Protein AF-A0A8J7F740-F1 (afdb_monomer_lite)

InterPro domains:
  IPR046738 Domain of unknown function DUF6788 [PF20586] (41-79)

pLDDT: mean 79.24, std 17.18, range [35.66, 96.75]

Foldseek 3Di:
DDPPDAWEQEPQATPVRHGWLDPVQLVVVVVDQKHWYDAPDPFDIWIKGWDDDPPDAIFIKIWDDDPNDIDIDGQGHSNSRGNVSVNVVSVVRVDPDDDPPPDPPDDPPVQDPVNVVVVVVVVVVVVVVVVVVVVVPPD

Secondary structure (DSSP, 8-state):
----PPPEEETTEETTSPBTTSHHHHHHHHH-SEEEEE-SSSSPPEEEEEEEETTTEEEEEEEEEETTEEEEEEEESGGG--HHHHHHHHHHTTSPPPP-------------HHHHHHHHHHHHHHHHHHHHHHHHT--

Sequence (139 aa):
MTKKQVPVVESGKLESGIRVGSKNWYKELENLDSFRYVPSSDNAPFTVRREKGGGQADYWYAYRKVSGKLHKKYIGKASSLKTERLEEIAVQLNVPPEPRKEKQVTYTNSVTSDELERLQHRVKELEVQLLEASKKQNP

Structure (mmCIF, N/CA/C/O backbone):
data_AF-A0A8J7F740-F1
#
_entry.id   AF-A0A8J7F740-F1
#
loop_
_atom_site.group_PDB
_atom_site.id
_atom_site.type_symbol
_atom_site.label_atom_id
_atom_site.label_alt_id
_atom_site.label_comp_id
_atom_site.label_asym_id
_atom_site.label_entity_id
_atom_site.label_seq_id
_atom_site.pdbx_PDB_ins_code
_atom_site.Cartn_x
_atom_site.Cartn_y
_atom_site.Cartn_z
_atom_site.occupancy
_atom_site.B_iso_or_equiv
_atom_site.auth_seq_id
_atom_site.auth_comp_id
_atom_site.auth_asym_id
_atom_site.auth_atom_id
_atom_site.pdbx_PDB_model_num
ATOM 1 N N . MET A 1 1 ? -16.743 6.158 -21.956 1.00 38.62 1 MET A N 1
ATOM 2 C CA . MET A 1 1 ? -15.955 6.101 -20.704 1.00 38.62 1 MET A CA 1
ATOM 3 C C . MET A 1 1 ? -15.067 4.868 -20.749 1.00 38.62 1 MET A C 1
ATOM 5 O O . MET A 1 1 ? -15.545 3.765 -20.516 1.00 38.62 1 MET A O 1
ATOM 9 N N . THR A 1 2 ? -13.805 5.017 -21.139 1.00 42.53 2 THR A N 1
ATOM 10 C CA . THR A 1 2 ? -12.853 3.901 -21.216 1.00 42.53 2 THR A CA 1
ATOM 11 C C . THR A 1 2 ? -12.570 3.416 -19.796 1.00 42.53 2 THR A C 1
ATOM 13 O O . THR A 1 2 ? -12.094 4.192 -18.967 1.00 42.53 2 THR A O 1
ATOM 16 N N . LYS A 1 3 ? -12.903 2.160 -19.473 1.00 49.66 3 LYS A N 1
ATOM 17 C CA . LYS A 1 3 ? -12.475 1.546 -18.209 1.00 49.66 3 LYS A CA 1
ATOM 18 C C . LYS A 1 3 ? -10.945 1.562 -18.215 1.00 49.66 3 LYS A C 1
ATOM 20 O O . LYS A 1 3 ? -10.345 0.842 -19.003 1.00 49.66 3 LYS A O 1
ATOM 25 N N . LYS A 1 4 ? -10.314 2.415 -17.401 1.00 59.34 4 LYS A N 1
ATOM 26 C CA . LYS A 1 4 ? -8.858 2.388 -17.212 1.00 59.34 4 LYS A CA 1
ATOM 27 C C . LYS A 1 4 ? -8.529 1.010 -16.634 1.00 59.34 4 LYS A C 1
ATOM 29 O O . LYS A 1 4 ? -8.942 0.703 -15.516 1.00 59.34 4 LYS A O 1
ATOM 34 N N . GLN A 1 5 ? -7.893 0.156 -17.430 1.00 75.56 5 GLN A N 1
ATOM 35 C CA . GLN A 1 5 ? -7.432 -1.148 -16.972 1.00 75.56 5 GLN A CA 1
ATOM 36 C C . GLN A 1 5 ? -6.426 -0.923 -15.841 1.00 75.56 5 GLN A C 1
ATOM 38 O O . GLN A 1 5 ? -5.557 -0.060 -15.944 1.00 75.56 5 GLN A O 1
ATOM 43 N N . VAL A 1 6 ? -6.602 -1.637 -14.729 1.00 83.88 6 VAL A N 1
ATOM 44 C CA . VAL A 1 6 ? -5.670 -1.575 -13.600 1.00 83.88 6 VAL A CA 1
ATOM 45 C C . VAL A 1 6 ? -4.491 -2.484 -13.948 1.00 83.88 6 VAL A C 1
ATOM 47 O O . VAL A 1 6 ? -4.735 -3.679 -14.124 1.00 83.88 6 VAL A O 1
ATOM 50 N N . PRO A 1 7 ? -3.252 -1.966 -14.039 1.00 92.81 7 PRO A N 1
ATOM 51 C CA . PRO A 1 7 ? -2.094 -2.781 -14.390 1.00 92.81 7 PRO A CA 1
ATOM 52 C C . PRO A 1 7 ? -1.887 -3.910 -13.389 1.00 92.81 7 PRO A C 1
ATOM 54 O O . PRO A 1 7 ? -2.126 -3.729 -12.187 1.00 92.81 7 PRO A O 1
ATOM 57 N N . VAL A 1 8 ? -1.423 -5.059 -13.871 1.00 95.31 8 VAL A N 1
ATOM 58 C CA . VAL A 1 8 ? -1.119 -6.217 -13.027 1.00 95.31 8 VAL A CA 1
ATOM 59 C C . VAL A 1 8 ? 0.387 -6.314 -12.793 1.00 95.31 8 VAL A C 1
ATOM 61 O O . VAL A 1 8 ? 1.194 -6.150 -13.707 1.00 95.31 8 VAL A O 1
ATOM 64 N N . VAL A 1 9 ? 0.750 -6.561 -11.538 1.00 95.06 9 VAL A N 1
ATOM 65 C CA . VAL A 1 9 ? 2.093 -6.901 -11.085 1.00 95.06 9 VAL A CA 1
ATOM 66 C C . VAL A 1 9 ? 2.064 -8.339 -10.593 1.00 95.06 9 VAL A C 1
ATOM 68 O O . VAL A 1 9 ? 1.375 -8.642 -9.621 1.00 95.06 9 VAL A O 1
ATOM 71 N N . GLU A 1 10 ? 2.823 -9.205 -11.243 1.00 93.38 10 GLU A N 1
ATOM 72 C CA . GLU A 1 10 ? 2.912 -10.635 -10.951 1.00 93.38 10 GLU A CA 1
ATOM 73 C C . GLU A 1 10 ? 4.372 -11.078 -11.084 1.00 93.38 10 GLU A C 1
ATOM 75 O O . GLU A 1 10 ? 5.149 -10.487 -11.840 1.00 93.38 10 GLU A O 1
ATOM 80 N N . SER A 1 11 ? 4.789 -12.061 -10.281 1.00 90.62 11 SER A N 1
ATOM 81 C CA . SER A 1 11 ? 6.172 -12.573 -10.282 1.00 90.62 11 SER A CA 1
ATOM 82 C C . SER A 1 11 ? 7.241 -11.464 -10.169 1.00 90.62 11 SER A C 1
ATOM 84 O O . SER A 1 11 ? 8.315 -11.529 -10.772 1.00 90.62 11 SER A O 1
ATOM 86 N N . GLY A 1 12 ? 6.934 -10.397 -9.418 1.00 90.50 12 GLY A N 1
ATOM 87 C CA . GLY A 1 12 ? 7.830 -9.255 -9.200 1.00 90.50 12 GLY A CA 1
ATOM 88 C C . GLY A 1 12 ? 8.005 -8.314 -10.400 1.00 90.50 12 GLY A C 1
ATOM 89 O O . GLY A 1 12 ? 8.978 -7.550 -10.433 1.00 90.50 12 GLY A O 1
ATOM 90 N N . LYS A 1 13 ? 7.105 -8.346 -11.390 1.00 94.69 13 LYS A N 1
ATOM 91 C CA . LYS A 1 13 ? 7.150 -7.484 -12.581 1.00 94.69 13 LYS A CA 1
ATOM 92 C C . LYS A 1 13 ? 5.763 -6.957 -12.942 1.00 94.69 13 LYS A C 1
ATOM 94 O O . LYS A 1 13 ? 4.768 -7.634 -12.723 1.00 94.69 13 LYS A O 1
ATOM 99 N N . LEU A 1 14 ? 5.708 -5.757 -13.512 1.00 92.50 14 LEU A N 1
ATOM 100 C CA . LEU A 1 14 ? 4.532 -5.280 -14.243 1.00 92.50 14 LEU A CA 1
ATOM 101 C C . LEU A 1 14 ? 4.316 -6.112 -15.513 1.00 92.50 14 LEU A C 1
ATOM 103 O O . LEU A 1 14 ? 5.276 -6.636 -16.079 1.00 92.50 14 LEU A O 1
ATOM 107 N N . GLU A 1 15 ? 3.083 -6.125 -16.017 1.00 89.88 15 GLU A N 1
ATOM 108 C CA . GLU A 1 15 ? 2.719 -6.698 -17.325 1.00 89.88 15 GLU A CA 1
ATOM 109 C C . GLU A 1 15 ? 3.565 -6.153 -18.495 1.00 89.88 15 GLU A C 1
ATOM 111 O O . GLU A 1 15 ? 3.829 -6.863 -19.460 1.00 89.88 15 GLU A O 1
ATOM 116 N N . SER A 1 16 ? 4.083 -4.926 -18.377 1.00 88.25 16 SER A N 1
ATOM 117 C CA . SER A 1 16 ? 5.019 -4.309 -19.329 1.00 88.25 16 SER A CA 1
ATOM 118 C C . SER A 1 16 ? 6.473 -4.803 -19.207 1.00 88.25 16 SER A C 1
ATOM 120 O O . SER A 1 16 ? 7.362 -4.293 -19.886 1.00 88.25 16 SER A O 1
ATOM 122 N N . GLY A 1 17 ? 6.753 -5.766 -18.323 1.00 92.94 17 GLY A N 1
ATOM 123 C CA . GLY A 1 17 ? 8.084 -6.338 -18.083 1.00 92.94 17 GLY A CA 1
ATOM 124 C C . GLY A 1 17 ? 8.957 -5.551 -17.099 1.00 92.94 17 GLY A C 1
ATOM 125 O O . GLY A 1 17 ? 10.087 -5.953 -16.807 1.00 92.94 17 GLY A O 1
ATOM 126 N N . ILE A 1 18 ? 8.454 -4.446 -16.547 1.00 95.00 18 ILE A N 1
ATOM 127 C CA . ILE A 1 18 ? 9.205 -3.591 -15.622 1.00 95.00 18 ILE A CA 1
ATOM 128 C C . ILE A 1 18 ? 9.326 -4.277 -14.257 1.00 95.00 18 ILE A C 1
ATOM 130 O O . ILE A 1 18 ? 8.329 -4.582 -13.605 1.00 95.00 18 ILE A O 1
ATOM 134 N N . ARG A 1 19 ? 10.562 -4.498 -13.798 1.00 96.00 19 ARG A N 1
ATOM 135 C CA . ARG A 1 19 ? 10.849 -5.149 -12.510 1.00 96.00 19 ARG A CA 1
ATOM 136 C C . ARG A 1 19 ? 10.516 -4.238 -11.329 1.00 96.00 19 ARG A C 1
ATOM 138 O O . ARG A 1 19 ? 11.004 -3.105 -11.276 1.00 96.00 19 ARG A O 1
ATOM 145 N N . VAL A 1 20 ? 9.772 -4.760 -10.355 1.00 93.38 20 VAL A N 1
ATOM 146 C CA . VAL A 1 20 ? 9.467 -4.076 -9.089 1.00 93.38 20 VAL A CA 1
ATOM 147 C C . VAL A 1 20 ? 10.765 -3.697 -8.370 1.00 93.38 20 VAL A C 1
ATOM 149 O O . VAL A 1 20 ? 11.729 -4.460 -8.341 1.00 93.38 20 VAL A O 1
ATOM 152 N N . GLY A 1 21 ? 10.808 -2.481 -7.827 1.00 90.81 21 GLY A N 1
ATOM 153 C CA . GLY A 1 21 ? 11.977 -1.926 -7.138 1.00 90.81 21 GLY A CA 1
ATOM 154 C C . GLY A 1 21 ? 13.071 -1.354 -8.051 1.00 90.81 21 GLY A C 1
ATOM 155 O O . GLY A 1 21 ? 14.032 -0.772 -7.546 1.00 90.81 21 GLY A O 1
ATOM 156 N N . SER A 1 22 ? 12.942 -1.474 -9.378 1.00 94.12 22 SER A N 1
ATOM 157 C CA . SER A 1 22 ? 13.859 -0.840 -10.338 1.00 94.12 22 SER A CA 1
ATOM 158 C C . SER A 1 22 ? 13.621 0.672 -10.473 1.00 94.12 22 SER A C 1
ATOM 160 O O . SER A 1 22 ? 12.582 1.196 -10.079 1.00 94.12 22 SER A O 1
ATOM 162 N N . LYS A 1 23 ? 14.557 1.401 -11.098 1.00 93.69 23 LYS A N 1
ATOM 163 C CA . LYS A 1 23 ? 14.365 2.835 -11.393 1.00 93.69 23 LYS A CA 1
ATOM 164 C C . LYS A 1 23 ? 13.144 3.088 -12.285 1.00 93.69 23 LYS A C 1
ATOM 166 O O . LYS A 1 23 ? 12.403 4.032 -12.039 1.00 93.69 23 LYS A O 1
ATOM 171 N N . ASN A 1 24 ? 12.925 2.238 -13.291 1.00 94.31 24 ASN A N 1
ATOM 172 C CA . ASN A 1 24 ? 11.779 2.363 -14.196 1.00 94.31 24 ASN A CA 1
ATOM 173 C C . ASN A 1 24 ? 10.460 2.096 -13.467 1.00 94.31 24 ASN A C 1
ATOM 175 O O . ASN A 1 24 ? 9.485 2.785 -13.721 1.00 94.31 24 ASN A O 1
ATOM 179 N N . TRP A 1 25 ? 10.450 1.177 -12.499 1.00 94.69 25 TRP A N 1
ATOM 180 C CA . TRP A 1 25 ? 9.284 0.948 -11.649 1.00 94.69 25 TRP A CA 1
ATOM 181 C C . TRP A 1 25 ? 8.839 2.211 -10.908 1.00 94.69 25 TRP A C 1
ATOM 183 O O . TRP A 1 25 ? 7.664 2.557 -10.949 1.00 94.69 25 TRP A O 1
ATOM 193 N N . TYR A 1 26 ? 9.763 2.943 -10.282 1.00 92.38 26 TYR A N 1
ATOM 194 C CA . TYR A 1 26 ? 9.391 4.170 -9.574 1.00 92.38 26 TYR A CA 1
ATOM 195 C C . TYR A 1 26 ? 8.904 5.278 -10.517 1.00 92.38 26 TYR A C 1
ATOM 197 O O . TYR A 1 26 ? 7.992 6.005 -10.143 1.00 92.38 26 TYR A O 1
ATOM 205 N N . LYS A 1 27 ? 9.438 5.357 -11.746 1.00 93.31 27 LYS A N 1
ATOM 206 C CA . LYS A 1 27 ? 8.923 6.269 -12.784 1.00 93.31 27 LYS A CA 1
ATOM 207 C C . LYS A 1 27 ? 7.492 5.921 -13.200 1.00 93.31 27 LYS A C 1
ATOM 209 O O . LYS A 1 27 ? 6.664 6.811 -13.347 1.00 93.31 27 LYS A O 1
ATOM 214 N N . GLU A 1 28 ? 7.174 4.635 -13.343 1.00 92.62 28 GLU A N 1
ATOM 215 C CA . GLU A 1 28 ? 5.796 4.209 -13.618 1.00 92.62 28 GLU A CA 1
ATOM 216 C C . GLU A 1 28 ? 4.851 4.581 -12.470 1.00 92.62 28 GLU A C 1
ATOM 218 O O . GLU A 1 28 ? 3.751 5.079 -12.702 1.00 92.62 28 GLU A O 1
ATOM 223 N N . LEU A 1 29 ? 5.288 4.417 -11.217 1.00 91.81 29 LEU A N 1
ATOM 224 C CA . LEU A 1 29 ? 4.481 4.759 -10.041 1.00 91.81 29 LEU A CA 1
ATOM 225 C C . LEU A 1 29 ? 4.106 6.245 -9.942 1.00 91.81 29 LEU A C 1
ATOM 227 O O . LEU A 1 29 ? 3.136 6.572 -9.260 1.00 91.81 29 LEU A O 1
ATOM 231 N N . GLU A 1 30 ? 4.825 7.148 -10.608 1.00 90.44 30 GLU A N 1
ATOM 232 C CA . GLU A 1 30 ? 4.438 8.562 -10.690 1.00 90.44 30 GLU A CA 1
ATOM 233 C C . GLU A 1 30 ? 3.142 8.741 -11.500 1.00 90.44 30 GLU A C 1
ATOM 235 O O . GLU A 1 30 ? 2.288 9.557 -11.139 1.00 90.44 30 GLU A O 1
ATOM 240 N N . ASN A 1 31 ? 2.941 7.910 -12.525 1.00 89.62 31 ASN A N 1
ATOM 241 C CA . ASN A 1 31 ? 1.789 7.960 -13.428 1.00 89.62 31 ASN A CA 1
ATOM 242 C C . ASN A 1 31 ? 0.635 7.039 -13.001 1.00 89.62 31 ASN A C 1
ATOM 244 O O . ASN A 1 31 ? -0.499 7.199 -13.463 1.00 89.62 31 ASN A O 1
ATOM 248 N N . LEU A 1 32 ? 0.906 6.074 -12.120 1.00 90.56 32 LEU A N 1
ATOM 249 C CA . LEU A 1 32 ? -0.083 5.120 -11.635 1.00 90.56 32 LEU A CA 1
ATOM 250 C C . LEU A 1 32 ? -0.769 5.604 -10.356 1.00 90.56 32 LEU A C 1
ATOM 252 O O . LEU A 1 32 ? -0.130 5.941 -9.364 1.00 90.56 32 LEU A O 1
ATOM 256 N N . ASP A 1 33 ? -2.099 5.531 -10.345 1.00 90.19 33 ASP A N 1
ATOM 257 C CA . ASP A 1 33 ? -2.895 5.724 -9.127 1.00 90.19 33 ASP A CA 1
ATOM 258 C C . ASP A 1 33 ? -3.196 4.403 -8.412 1.00 90.19 33 ASP A C 1
ATOM 260 O O . ASP A 1 33 ? -3.514 4.390 -7.223 1.00 90.19 33 ASP A O 1
ATOM 264 N N . SER A 1 34 ? -3.122 3.277 -9.124 1.00 92.94 34 SER A N 1
ATOM 265 C CA . SER A 1 34 ? -3.326 1.945 -8.559 1.00 92.94 34 SER A CA 1
ATOM 266 C C . SER A 1 34 ? -2.812 0.844 -9.478 1.00 92.94 34 SER A C 1
ATOM 268 O O . SER A 1 34 ? -2.839 1.011 -10.695 1.00 92.94 34 SER A O 1
ATOM 270 N N . PHE A 1 35 ? -2.454 -0.301 -8.905 1.00 94.88 35 PHE A N 1
ATOM 271 C CA . PHE A 1 35 ? -2.150 -1.541 -9.623 1.00 94.88 35 PHE A CA 1
ATOM 272 C C . PHE A 1 35 ? -2.634 -2.757 -8.816 1.00 94.88 35 PHE A C 1
ATOM 274 O O . PHE A 1 35 ? -2.864 -2.674 -7.605 1.00 94.88 35 PHE A O 1
ATOM 281 N N . ARG A 1 36 ? -2.824 -3.897 -9.476 1.00 95.94 36 ARG A N 1
ATOM 282 C CA . ARG A 1 36 ? -3.143 -5.178 -8.837 1.00 95.94 36 ARG A CA 1
ATOM 283 C C . ARG A 1 36 ? -1.849 -5.943 -8.609 1.00 95.94 36 ARG A C 1
ATOM 285 O O . ARG A 1 36 ? -1.098 -6.133 -9.552 1.00 95.94 36 ARG A O 1
ATOM 292 N N . TYR A 1 37 ? -1.608 -6.398 -7.387 1.00 96.75 37 TYR A N 1
ATOM 293 C CA . TYR A 1 37 ? -0.479 -7.263 -7.068 1.00 96.75 37 TYR A CA 1
ATOM 294 C C . TYR A 1 37 ? -0.955 -8.704 -6.888 1.00 96.75 37 TYR A C 1
ATOM 296 O O . TYR A 1 37 ? -1.910 -8.956 -6.142 1.00 96.75 37 TYR A O 1
ATOM 304 N N . VAL A 1 38 ? -0.291 -9.623 -7.581 1.00 96.56 38 VAL A N 1
ATOM 305 C CA . VAL A 1 38 ? -0.447 -11.072 -7.465 1.00 96.56 38 VAL A CA 1
ATOM 306 C C . VAL A 1 38 ? 0.780 -11.599 -6.710 1.00 96.56 38 VAL A C 1
ATOM 308 O O . VAL A 1 38 ? 1.880 -11.585 -7.271 1.00 96.56 38 VAL A O 1
ATOM 311 N N . PRO A 1 39 ? 0.620 -11.981 -5.427 1.00 94.12 39 PRO A N 1
ATOM 312 C CA . PRO A 1 39 ? 1.685 -12.595 -4.642 1.00 94.12 39 PRO A CA 1
ATOM 313 C C . PRO A 1 39 ? 2.194 -13.875 -5.299 1.00 94.12 39 PRO A C 1
ATOM 315 O O . PRO A 1 39 ? 1.431 -14.587 -5.948 1.00 94.12 39 PRO A O 1
ATOM 318 N N . SER A 1 40 ? 3.471 -14.186 -5.093 1.00 91.56 40 SER A N 1
ATOM 319 C CA . SER A 1 40 ? 4.044 -15.473 -5.526 1.00 91.56 40 SER A CA 1
ATOM 320 C C . SER A 1 40 ? 3.676 -16.614 -4.568 1.00 91.56 40 SER A C 1
ATOM 322 O O . SER A 1 40 ? 3.859 -17.783 -4.886 1.00 91.56 40 SER A O 1
ATOM 324 N N . SER A 1 41 ? 3.204 -16.257 -3.374 1.00 88.50 41 SER A N 1
ATOM 325 C CA . SER A 1 41 ? 2.660 -17.156 -2.358 1.00 88.50 41 SER A CA 1
ATOM 326 C C . SER A 1 41 ? 1.187 -17.494 -2.631 1.00 88.50 41 SER A C 1
ATOM 328 O O . SER A 1 41 ? 0.518 -16.788 -3.380 1.00 88.50 41 SER A O 1
ATOM 330 N N . ASP A 1 42 ? 0.629 -18.484 -1.925 1.00 89.06 42 ASP A N 1
ATOM 331 C CA . ASP A 1 42 ? -0.802 -18.858 -1.995 1.00 89.06 42 ASP A CA 1
ATOM 332 C C . ASP A 1 42 ? -1.766 -17.776 -1.447 1.00 89.06 42 ASP A C 1
ATOM 334 O O . ASP A 1 42 ? -2.962 -17.998 -1.243 1.00 89.06 42 ASP A O 1
ATOM 338 N N . ASN A 1 43 ? -1.256 -16.572 -1.183 1.00 91.19 43 ASN A N 1
ATOM 339 C CA . ASN A 1 43 ? -2.042 -15.439 -0.734 1.00 91.19 43 ASN A CA 1
ATOM 340 C C . ASN A 1 43 ? -2.881 -14.864 -1.877 1.00 91.19 43 ASN A C 1
ATOM 342 O O . ASN A 1 43 ? -2.404 -14.623 -2.983 1.00 91.19 43 ASN A O 1
ATOM 346 N N . ALA A 1 44 ? -4.133 -14.518 -1.575 1.00 91.56 44 ALA A N 1
ATOM 347 C CA . ALA A 1 44 ? -5.018 -13.915 -2.564 1.00 91.56 44 ALA A CA 1
ATOM 348 C C . ALA A 1 44 ? -4.451 -12.585 -3.116 1.00 91.56 44 ALA A C 1
ATOM 350 O O . ALA A 1 44 ? -3.875 -11.790 -2.365 1.00 91.56 44 ALA A O 1
ATOM 351 N N . PRO A 1 45 ? -4.676 -12.247 -4.394 1.00 94.69 45 PRO A N 1
ATOM 352 C CA . PRO A 1 45 ? -4.258 -10.956 -4.927 1.00 94.69 45 PRO A CA 1
ATOM 353 C C . PRO A 1 45 ? -4.918 -9.767 -4.215 1.00 94.69 45 PRO A C 1
ATOM 355 O O . PRO A 1 45 ? -6.005 -9.875 -3.635 1.00 94.69 45 PRO A O 1
ATOM 358 N N . PHE A 1 46 ? -4.291 -8.597 -4.296 1.00 95.12 46 PHE A N 1
ATOM 359 C CA . PHE A 1 46 ? -4.813 -7.364 -3.702 1.00 95.12 46 PHE A CA 1
ATOM 360 C C . PHE A 1 46 ? -4.548 -6.147 -4.589 1.00 95.12 46 PHE A C 1
ATOM 362 O O . PHE A 1 46 ? -3.759 -6.194 -5.531 1.00 95.12 46 PHE A O 1
ATOM 369 N N . THR A 1 47 ? -5.249 -5.050 -4.316 1.00 94.69 47 THR A N 1
ATOM 370 C CA . THR A 1 47 ? -5.073 -3.788 -5.042 1.00 94.69 47 THR A CA 1
ATOM 371 C C . THR A 1 47 ? -4.215 -2.847 -4.218 1.00 94.69 47 THR A C 1
ATOM 373 O O . THR A 1 47 ? -4.510 -2.591 -3.056 1.00 94.69 47 THR A O 1
ATOM 376 N N . VAL A 1 48 ? -3.173 -2.305 -4.827 1.00 95.00 48 VAL A N 1
ATOM 377 C CA . VAL A 1 48 ? -2.334 -1.258 -4.253 1.00 95.00 48 VAL A CA 1
ATOM 378 C C . VAL A 1 48 ? -2.766 0.067 -4.859 1.00 95.00 48 VAL A C 1
ATOM 380 O O . VAL A 1 48 ? -2.905 0.169 -6.076 1.00 95.00 48 VAL A O 1
ATOM 383 N N . ARG A 1 49 ? -3.037 1.071 -4.026 1.00 92.25 49 ARG A N 1
ATOM 384 C CA . ARG A 1 49 ? -3.575 2.366 -4.451 1.00 92.25 49 ARG A CA 1
ATOM 385 C C . ARG A 1 49 ? -2.838 3.519 -3.786 1.00 92.25 49 ARG A C 1
ATOM 387 O O . ARG A 1 49 ? -2.546 3.464 -2.592 1.00 92.25 49 ARG A O 1
ATOM 394 N N . ARG A 1 50 ? -2.595 4.564 -4.572 1.00 90.31 50 ARG A N 1
ATOM 395 C CA . ARG A 1 50 ? -2.061 5.845 -4.131 1.00 90.31 50 ARG A CA 1
ATOM 396 C C . ARG A 1 50 ? -3.169 6.695 -3.516 1.00 90.31 50 ARG A C 1
ATOM 398 O O . ARG A 1 50 ? -4.245 6.867 -4.092 1.00 90.31 50 ARG A O 1
ATOM 405 N N . GLU A 1 51 ? -2.893 7.232 -2.342 1.00 86.88 51 GLU A N 1
ATOM 406 C CA . GLU A 1 51 ? -3.728 8.166 -1.604 1.00 86.88 51 GLU A CA 1
ATOM 407 C C . GLU A 1 51 ? -2.969 9.473 -1.430 1.00 86.88 51 GLU A C 1
ATOM 409 O O . GLU A 1 51 ? -1.830 9.488 -0.960 1.00 86.88 51 GLU A O 1
ATOM 414 N N . LYS A 1 52 ? -3.618 10.576 -1.807 1.00 81.25 52 LYS A N 1
ATOM 415 C CA . LYS A 1 52 ? -3.048 11.911 -1.665 1.00 81.25 52 LYS A CA 1
ATOM 416 C C . LYS A 1 52 ? -3.113 12.320 -0.198 1.00 81.25 52 LYS A C 1
ATOM 418 O O . LYS A 1 52 ? -4.202 12.551 0.328 1.00 81.25 52 LYS A O 1
ATOM 423 N N . GLY A 1 53 ? -1.963 12.388 0.468 1.00 64.06 53 GLY A N 1
ATOM 424 C CA . GLY A 1 53 ? -1.860 13.032 1.774 1.00 64.06 53 GLY A CA 1
ATOM 425 C C . GLY A 1 53 ? -1.988 14.535 1.562 1.00 64.06 53 GLY A C 1
ATOM 426 O O . GLY A 1 53 ? -1.264 15.073 0.731 1.00 64.06 53 GLY A O 1
ATOM 427 N N . GLY A 1 54 ? -2.921 15.204 2.244 1.00 56.28 54 GLY A N 1
ATOM 428 C CA . GLY A 1 54 ? -3.275 16.619 2.036 1.00 56.28 54 GLY A CA 1
ATOM 429 C C . GLY A 1 54 ? -2.159 17.634 2.336 1.00 56.28 54 GLY A C 1
ATOM 430 O O . GLY A 1 54 ? -2.320 18.459 3.225 1.00 56.28 54 GLY A O 1
ATOM 431 N N . GLY A 1 55 ? -1.042 17.574 1.604 1.00 56.41 55 GLY A N 1
ATOM 432 C CA . GLY A 1 55 ? 0.072 18.525 1.634 1.00 56.41 55 GLY A CA 1
ATOM 433 C C . GLY A 1 55 ? 1.479 17.918 1.751 1.00 56.41 55 GLY A C 1
ATOM 434 O O . GLY A 1 55 ? 2.440 18.620 1.464 1.00 56.41 55 GLY A O 1
ATOM 435 N N . GLN A 1 56 ? 1.640 16.643 2.143 1.00 61.00 56 GLN A N 1
ATOM 436 C CA . GLN A 1 56 ? 2.932 16.141 2.669 1.00 61.00 56 GLN A CA 1
ATOM 437 C C . GLN A 1 56 ? 3.517 14.891 1.981 1.00 61.00 56 GLN A C 1
ATOM 439 O O . GLN A 1 56 ? 4.402 14.240 2.535 1.00 61.00 56 GLN A O 1
ATOM 444 N N . ALA A 1 57 ? 3.098 14.643 0.737 1.00 65.69 57 ALA A N 1
ATOM 445 C CA . ALA A 1 57 ? 3.425 13.516 -0.149 1.00 65.69 57 ALA A CA 1
ATOM 446 C C . ALA A 1 57 ? 2.345 12.429 -0.220 1.00 65.69 57 ALA A C 1
ATOM 448 O O . ALA A 1 57 ? 1.575 12.198 0.712 1.00 65.69 57 ALA A O 1
ATOM 449 N N . ASP A 1 58 ? 2.313 11.768 -1.375 1.00 81.38 58 ASP A N 1
ATOM 450 C CA . ASP A 1 58 ? 1.406 10.668 -1.655 1.00 81.38 58 ASP A CA 1
ATOM 451 C C . ASP A 1 58 ? 1.872 9.382 -0.964 1.00 81.38 58 ASP A C 1
ATOM 453 O O . ASP A 1 58 ? 3.061 9.039 -0.939 1.00 81.38 58 ASP A O 1
ATOM 457 N N . TYR A 1 59 ? 0.904 8.639 -0.441 1.00 88.88 59 TYR A N 1
ATOM 458 C CA . TYR A 1 59 ? 1.115 7.375 0.249 1.00 88.88 59 TYR A CA 1
ATOM 459 C C . TYR A 1 59 ? 0.428 6.232 -0.477 1.00 88.88 59 TYR A C 1
ATOM 461 O O . TYR A 1 59 ? -0.514 6.435 -1.234 1.00 88.88 59 TYR A O 1
ATOM 469 N N . TRP A 1 60 ? 0.870 5.011 -0.210 1.00 92.44 60 TRP A N 1
ATOM 470 C CA . TRP A 1 60 ? 0.314 3.810 -0.807 1.00 92.44 60 TRP A CA 1
ATOM 471 C C . TRP A 1 60 ? -0.325 2.917 0.247 1.00 92.44 60 TRP A C 1
ATOM 473 O O . TRP A 1 60 ? 0.253 2.636 1.302 1.00 92.44 60 TRP A O 1
ATOM 483 N N . TYR A 1 61 ? -1.522 2.445 -0.078 1.00 93.12 61 TYR A N 1
ATOM 484 C CA . TYR A 1 61 ? -2.285 1.492 0.710 1.00 93.12 61 TYR A CA 1
ATOM 485 C C . TYR A 1 61 ? -2.601 0.253 -0.115 1.00 93.12 61 TYR A C 1
ATOM 487 O O . TYR A 1 61 ? -2.869 0.323 -1.313 1.00 93.12 61 TYR A O 1
ATOM 495 N N . ALA A 1 62 ? -2.607 -0.888 0.557 1.00 91.69 62 ALA A N 1
ATOM 496 C CA . ALA A 1 62 ? -3.089 -2.148 0.027 1.00 91.69 62 ALA A CA 1
ATOM 497 C C . ALA A 1 62 ? -4.547 -2.351 0.417 1.00 91.69 62 ALA A C 1
ATOM 499 O O . ALA A 1 62 ? -4.923 -2.019 1.538 1.00 91.69 62 ALA A O 1
ATOM 500 N N . TYR A 1 63 ? -5.333 -2.941 -0.473 1.00 91.69 63 TYR A N 1
ATOM 501 C CA . TYR A 1 63 ? -6.762 -3.167 -0.328 1.00 91.69 63 TYR A CA 1
ATOM 502 C C . TYR A 1 63 ? -7.131 -4.592 -0.740 1.00 91.69 63 TYR A C 1
ATOM 504 O O . TYR A 1 63 ? -6.827 -5.017 -1.857 1.00 91.69 63 TYR A O 1
ATOM 512 N N . ARG A 1 64 ? -7.849 -5.315 0.125 1.00 91.94 64 ARG A N 1
ATOM 513 C CA . ARG A 1 64 ? -8.406 -6.647 -0.177 1.00 91.94 64 ARG A CA 1
ATOM 514 C C . ARG A 1 64 ? -9.780 -6.797 0.466 1.00 91.94 64 ARG A C 1
ATOM 516 O O . ARG A 1 64 ? -9.971 -6.386 1.606 1.00 91.94 64 ARG A O 1
ATOM 523 N N . LYS A 1 65 ? -10.742 -7.389 -0.246 1.00 84.44 65 LYS A N 1
ATOM 524 C CA . LYS A 1 65 ? -12.006 -7.824 0.364 1.00 84.44 65 LYS A CA 1
ATOM 525 C C . LYS A 1 65 ? -11.821 -9.210 0.975 1.00 84.44 65 LYS A C 1
ATOM 527 O O . LYS A 1 65 ? -11.408 -10.122 0.267 1.00 84.44 65 LYS A O 1
ATOM 532 N N . VAL A 1 66 ? -12.152 -9.365 2.251 1.00 82.00 66 VAL A N 1
ATOM 533 C CA . VAL A 1 66 ? -12.140 -10.647 2.968 1.00 82.00 66 VAL A CA 1
ATOM 534 C C . VAL A 1 66 ? -13.491 -10.789 3.660 1.00 82.00 66 VAL A C 1
ATOM 536 O O . VAL A 1 66 ? -13.917 -9.885 4.379 1.00 82.00 66 VAL A O 1
ATOM 539 N N . SER A 1 67 ? -14.211 -11.877 3.378 1.00 81.88 67 SER A N 1
ATOM 540 C CA . SER A 1 67 ? -15.545 -12.154 3.941 1.00 81.88 67 SER A CA 1
ATOM 541 C C . SER A 1 67 ? -16.513 -10.959 3.865 1.00 81.88 67 SER A C 1
ATOM 543 O O . SER A 1 67 ? -17.170 -10.597 4.837 1.00 81.88 67 SER A O 1
ATOM 545 N N . GLY A 1 68 ? -16.550 -10.284 2.709 1.00 81.88 68 GLY A N 1
ATOM 546 C CA . GLY A 1 68 ? -17.425 -9.130 2.459 1.00 81.88 68 GLY A CA 1
ATOM 547 C C . GLY A 1 68 ? -16.946 -7.789 3.034 1.00 81.88 68 GLY A C 1
ATOM 548 O O . GLY A 1 68 ? -17.518 -6.754 2.694 1.00 81.88 68 GLY A O 1
ATOM 549 N N . LYS A 1 69 ? -15.874 -7.761 3.836 1.00 82.94 69 LYS A N 1
ATOM 550 C CA . LYS A 1 69 ? -15.312 -6.535 4.426 1.00 82.94 69 LYS A CA 1
ATOM 551 C C . LYS A 1 69 ? -14.072 -6.079 3.662 1.00 82.94 69 LYS A C 1
ATOM 553 O O . LYS A 1 69 ? -13.228 -6.887 3.287 1.00 82.94 69 LYS A O 1
ATOM 558 N N . LEU A 1 70 ? -13.957 -4.773 3.409 1.00 85.56 70 LEU A N 1
ATOM 559 C CA . LEU A 1 70 ? -12.777 -4.189 2.768 1.00 85.56 70 LEU A CA 1
ATOM 560 C C . LEU A 1 70 ? -11.693 -3.929 3.817 1.00 85.56 70 LEU A C 1
ATOM 562 O O . LEU A 1 70 ? -11.873 -3.111 4.716 1.00 85.56 70 LEU A O 1
ATOM 566 N N . HIS A 1 71 ? -10.566 -4.617 3.689 1.00 86.31 71 HIS A N 1
ATOM 567 C CA . HIS A 1 71 ? -9.400 -4.457 4.547 1.00 86.31 71 HIS A CA 1
ATOM 568 C C . HIS A 1 71 ? -8.392 -3.554 3.854 1.00 86.31 71 HIS A C 1
ATOM 570 O O . HIS A 1 71 ? -8.228 -3.638 2.633 1.00 86.31 71 HIS A O 1
ATOM 576 N N . LYS A 1 72 ? -7.701 -2.719 4.637 1.00 88.94 72 LYS A N 1
ATOM 577 C CA . LYS A 1 72 ? -6.588 -1.921 4.133 1.00 88.94 72 LYS A CA 1
ATOM 578 C C . LYS A 1 72 ? -5.352 -1.991 5.014 1.00 88.94 72 LYS A C 1
ATOM 580 O O . LYS A 1 72 ? -5.471 -2.078 6.236 1.00 88.94 72 LYS A O 1
ATOM 585 N N . LYS A 1 73 ? -4.174 -1.922 4.396 1.00 89.69 73 LYS A N 1
ATOM 586 C CA . LYS A 1 73 ? -2.875 -1.880 5.084 1.00 89.69 73 LYS A CA 1
ATOM 587 C C . LYS A 1 73 ? -2.009 -0.776 4.499 1.00 89.69 73 LYS A C 1
ATOM 589 O O . LYS A 1 73 ? -1.951 -0.611 3.285 1.00 89.69 73 LYS A O 1
ATOM 594 N N . TYR A 1 74 ? -1.371 -0.008 5.373 1.00 90.75 74 TYR A N 1
ATOM 595 C CA . TYR A 1 74 ? -0.451 1.048 4.970 1.00 90.75 74 TYR A CA 1
ATOM 596 C C . TYR A 1 74 ? 0.861 0.431 4.483 1.00 90.75 74 TYR A C 1
ATOM 598 O O . TYR A 1 74 ? 1.493 -0.348 5.200 1.00 90.75 74 TYR A O 1
ATOM 606 N N . ILE A 1 75 ? 1.265 0.774 3.264 1.00 88.25 75 ILE A N 1
ATOM 607 C CA . ILE A 1 75 ? 2.512 0.279 2.682 1.00 88.25 75 ILE A CA 1
ATOM 608 C C . ILE A 1 75 ? 3.644 1.266 2.952 1.00 88.25 75 ILE A C 1
ATOM 610 O O . ILE A 1 75 ? 4.719 0.846 3.378 1.00 88.25 75 ILE A O 1
ATOM 614 N N . GLY A 1 76 ? 3.396 2.558 2.716 1.00 89.44 76 GLY A N 1
ATOM 615 C CA . GLY A 1 76 ? 4.409 3.604 2.819 1.00 89.44 76 GLY A CA 1
ATOM 616 C C . GLY A 1 76 ? 4.407 4.551 1.626 1.00 89.44 76 GLY A C 1
ATOM 617 O O . GLY A 1 76 ? 3.383 4.771 0.981 1.00 89.44 76 GLY A O 1
ATOM 618 N N . LYS A 1 77 ? 5.580 5.109 1.328 1.00 90.81 77 LYS A N 1
ATOM 619 C CA . LYS A 1 77 ? 5.821 5.926 0.130 1.00 90.81 77 LYS A CA 1
ATOM 620 C C . LYS A 1 77 ? 6.106 5.024 -1.075 1.00 90.81 77 LYS A C 1
ATOM 622 O O . LYS A 1 77 ? 6.263 3.814 -0.927 1.00 90.81 77 LYS A O 1
ATOM 627 N N . ALA A 1 78 ? 6.249 5.614 -2.262 1.00 89.31 78 ALA A N 1
ATOM 628 C CA . ALA A 1 78 ? 6.619 4.869 -3.469 1.00 89.31 78 ALA A CA 1
ATOM 629 C C . ALA A 1 78 ? 7.900 4.028 -3.283 1.00 89.31 78 ALA A C 1
ATOM 631 O O . ALA A 1 78 ? 7.952 2.890 -3.732 1.00 89.31 78 ALA A O 1
ATOM 632 N N . SER A 1 79 ? 8.894 4.526 -2.537 1.00 88.38 79 SER A N 1
ATOM 633 C CA . SER A 1 79 ? 10.139 3.802 -2.223 1.00 88.38 79 SER A CA 1
ATOM 634 C C . SER A 1 79 ? 9.953 2.539 -1.369 1.00 88.38 79 SER A C 1
ATOM 636 O O . SER A 1 79 ? 10.831 1.675 -1.349 1.00 88.38 79 SER A O 1
ATOM 638 N N . SER A 1 80 ? 8.822 2.420 -0.669 1.00 88.19 80 SER A N 1
ATOM 639 C CA . SER A 1 80 ? 8.445 1.234 0.105 1.00 88.19 80 SER A CA 1
ATOM 640 C C . SER A 1 80 ? 7.808 0.147 -0.768 1.00 88.19 80 SER A C 1
ATOM 642 O O . SER A 1 80 ? 7.644 -0.976 -0.300 1.00 88.19 80 SER A O 1
ATOM 644 N N . LEU A 1 81 ? 7.457 0.439 -2.027 1.00 92.00 81 LEU A N 1
ATOM 645 C CA . LEU A 1 81 ? 6.892 -0.535 -2.964 1.00 92.00 81 LEU A CA 1
ATOM 646 C C . LEU A 1 81 ? 7.986 -1.411 -3.580 1.00 92.00 81 LEU A C 1
ATOM 648 O O . LEU A 1 81 ? 8.353 -1.262 -4.747 1.00 92.00 81 LEU A O 1
ATOM 652 N N . LYS A 1 82 ? 8.493 -2.331 -2.761 1.00 93.94 82 LYS A N 1
ATOM 653 C CA . LYS A 1 82 ? 9.414 -3.405 -3.145 1.00 93.94 82 LYS A CA 1
ATOM 654 C C . LYS A 1 82 ? 8.726 -4.758 -3.009 1.00 93.94 82 LYS A C 1
ATOM 656 O O . LYS A 1 82 ? 7.743 -4.873 -2.278 1.00 93.94 82 LYS A O 1
ATOM 661 N N . THR A 1 83 ? 9.251 -5.770 -3.693 1.00 93.44 83 THR A N 1
ATOM 662 C CA . THR A 1 83 ? 8.674 -7.121 -3.695 1.00 93.44 83 THR A CA 1
ATOM 663 C C . THR A 1 83 ? 8.527 -7.667 -2.279 1.00 93.44 83 THR A C 1
ATOM 665 O O . THR A 1 83 ? 7.448 -8.122 -1.920 1.00 93.44 83 THR A O 1
ATOM 668 N N . GLU A 1 84 ? 9.559 -7.530 -1.447 1.00 93.12 84 GLU A N 1
ATOM 669 C CA . GLU A 1 84 ? 9.574 -8.043 -0.072 1.00 93.12 84 GLU A CA 1
ATOM 670 C C . GLU A 1 84 ? 8.441 -7.421 0.753 1.00 93.12 84 GLU A C 1
ATOM 672 O O . GLU A 1 84 ? 7.657 -8.119 1.392 1.00 93.12 84 GLU A O 1
ATOM 677 N N . ARG A 1 85 ? 8.279 -6.097 0.650 1.00 93.06 85 ARG A N 1
ATOM 678 C CA . ARG A 1 85 ? 7.225 -5.370 1.360 1.00 93.06 85 ARG A CA 1
ATOM 679 C C . ARG A 1 85 ? 5.825 -5.728 0.857 1.00 93.06 85 ARG A C 1
ATOM 681 O O . ARG A 1 85 ? 4.881 -5.749 1.643 1.00 93.06 85 ARG A O 1
ATOM 688 N N . LEU A 1 86 ? 5.663 -5.972 -0.442 1.00 94.00 86 LEU A N 1
ATOM 689 C CA . LEU A 1 86 ? 4.376 -6.364 -1.022 1.00 94.00 86 LEU A CA 1
ATOM 690 C C . LEU A 1 86 ? 3.962 -7.773 -0.572 1.00 94.00 86 LEU A C 1
ATOM 692 O O . LEU A 1 86 ? 2.795 -7.972 -0.234 1.00 94.00 86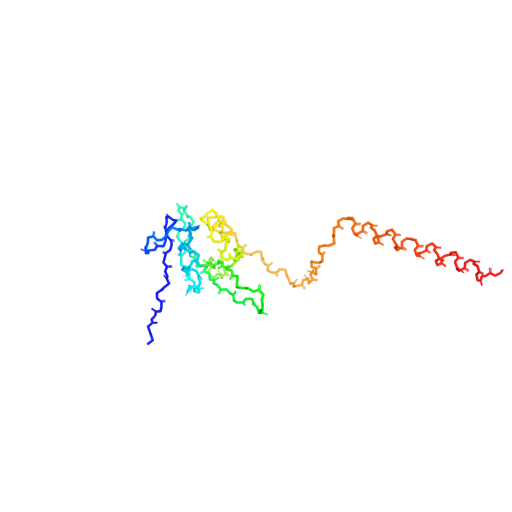 LEU A O 1
ATOM 696 N N . GLU A 1 87 ? 4.906 -8.710 -0.484 1.00 95.19 87 GLU A N 1
ATOM 697 C CA . GLU A 1 87 ? 4.664 -10.052 0.066 1.00 95.19 87 GLU A CA 1
ATOM 698 C C . GLU A 1 87 ? 4.325 -9.997 1.569 1.00 95.19 87 GLU A C 1
ATOM 700 O O . GLU A 1 87 ? 3.338 -10.594 1.999 1.0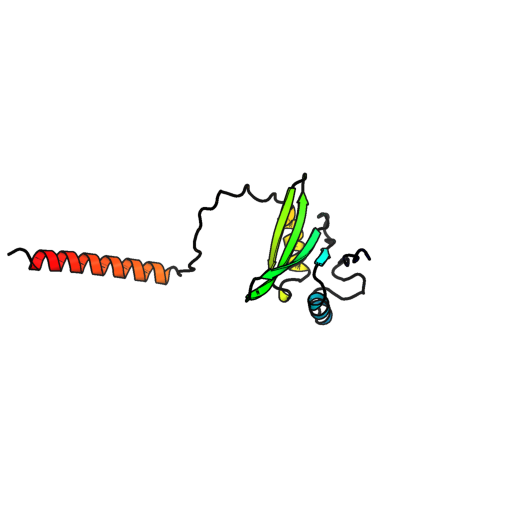0 95.19 87 GLU A O 1
ATOM 705 N N . GLU A 1 88 ? 5.042 -9.199 2.373 1.00 93.31 88 GLU A N 1
ATOM 706 C CA . GLU A 1 88 ? 4.695 -8.973 3.792 1.00 93.31 88 GLU A CA 1
ATOM 707 C C . GLU A 1 88 ? 3.251 -8.474 3.959 1.00 93.31 88 GLU A C 1
ATOM 709 O O . GLU A 1 88 ? 2.492 -8.935 4.817 1.00 93.31 88 GLU A O 1
ATOM 714 N N . ILE A 1 89 ? 2.850 -7.516 3.123 1.00 92.50 89 ILE A N 1
ATOM 715 C CA . ILE A 1 89 ? 1.505 -6.942 3.132 1.00 92.50 89 ILE A CA 1
ATOM 716 C C . ILE A 1 89 ? 0.457 -7.976 2.701 1.00 92.50 89 ILE A C 1
ATOM 718 O O . ILE A 1 89 ? -0.653 -7.975 3.245 1.00 92.50 89 ILE A O 1
ATOM 722 N N . ALA A 1 90 ? 0.802 -8.883 1.781 1.00 93.75 90 ALA A N 1
ATOM 723 C CA . ALA A 1 90 ? -0.073 -9.970 1.354 1.00 93.75 90 ALA A CA 1
ATOM 724 C C . ALA A 1 90 ? -0.498 -10.854 2.537 1.00 93.75 90 ALA A C 1
ATOM 726 O O . ALA A 1 90 ? -1.682 -11.194 2.640 1.00 93.75 90 ALA A O 1
ATOM 727 N N . VAL A 1 91 ? 0.452 -11.153 3.432 1.00 91.81 91 VAL A N 1
ATOM 728 C CA . VAL A 1 91 ? 0.237 -11.910 4.674 1.00 91.81 91 VAL A CA 1
ATOM 729 C C . VAL A 1 91 ? -0.594 -11.095 5.666 1.00 91.81 91 VAL A C 1
ATOM 731 O O 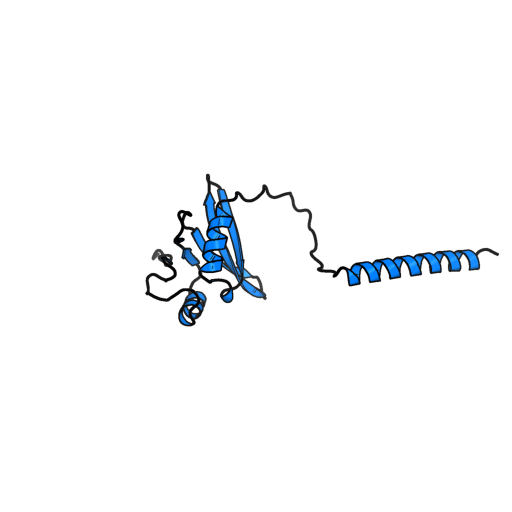. VAL A 1 91 ? -1.595 -11.583 6.190 1.00 91.81 91 VAL A O 1
ATOM 734 N N . GLN A 1 92 ? -0.247 -9.823 5.886 1.00 89.56 92 GLN A N 1
ATOM 735 C CA . GLN A 1 92 ? -0.968 -8.959 6.832 1.00 89.56 92 GLN A CA 1
ATOM 736 C C . GLN A 1 92 ? -2.443 -8.750 6.467 1.00 89.56 92 GLN A C 1
ATOM 738 O O . GLN A 1 92 ? -3.261 -8.493 7.351 1.00 89.56 92 GLN A O 1
ATOM 743 N N . LEU A 1 93 ? -2.793 -8.826 5.181 1.00 88.25 93 LEU A N 1
ATOM 744 C CA . LEU A 1 93 ? -4.171 -8.699 4.703 1.00 88.25 93 LEU A CA 1
ATOM 745 C C . LEU A 1 93 ? -5.046 -9.927 4.999 1.00 88.25 93 LEU A C 1
ATOM 747 O O . LEU A 1 93 ? -6.271 -9.807 4.916 1.00 88.25 93 LEU A O 1
ATOM 751 N N . ASN A 1 94 ? -4.457 -11.077 5.352 1.00 86.06 94 ASN A N 1
ATOM 752 C CA . ASN A 1 94 ? -5.213 -12.261 5.782 1.00 86.06 94 ASN A CA 1
ATOM 753 C C . ASN A 1 94 ? -5.784 -12.099 7.189 1.00 86.06 94 ASN A C 1
ATOM 755 O O . ASN A 1 94 ? -6.819 -12.680 7.504 1.00 86.06 94 ASN A O 1
ATOM 759 N N . VAL A 1 95 ? -5.126 -11.296 8.026 1.00 79.94 95 VAL A N 1
ATOM 760 C CA . VAL A 1 95 ? -5.608 -11.004 9.372 1.00 79.94 95 VAL A CA 1
ATOM 761 C C . VAL A 1 95 ? -6.753 -9.996 9.254 1.00 79.94 95 VAL A C 1
ATOM 763 O O . VAL A 1 95 ? -6.553 -8.912 8.685 1.00 79.94 95 VAL A O 1
ATOM 766 N N . PRO A 1 96 ? -7.959 -10.315 9.759 1.00 67.25 96 PRO A N 1
ATOM 767 C CA . PRO A 1 96 ? -9.043 -9.350 9.822 1.00 67.25 96 PRO A CA 1
ATOM 768 C C . PRO A 1 96 ? -8.581 -8.067 10.524 1.00 67.25 96 PRO A C 1
ATOM 770 O O . PRO A 1 96 ? -7.811 -8.149 11.481 1.00 67.25 96 PRO A O 1
ATOM 773 N N . PRO A 1 97 ? -9.001 -6.871 10.071 1.00 62.50 97 PRO A N 1
ATOM 774 C CA . PRO A 1 97 ? -8.746 -5.658 10.815 1.00 62.50 97 PRO A CA 1
ATOM 775 C C . PRO A 1 97 ? -9.368 -5.876 12.184 1.00 62.50 97 PRO A C 1
ATOM 777 O O . PRO A 1 97 ? -10.528 -6.294 12.272 1.00 62.50 97 PRO A O 1
ATOM 780 N N . GLU A 1 98 ? -8.597 -5.623 13.240 1.00 61.50 98 GLU A N 1
ATOM 781 C CA . GLU A 1 98 ? -9.181 -5.591 14.570 1.00 61.50 98 GLU A CA 1
ATOM 782 C C . GLU A 1 98 ? -10.423 -4.693 14.522 1.00 61.50 98 GLU A C 1
ATOM 784 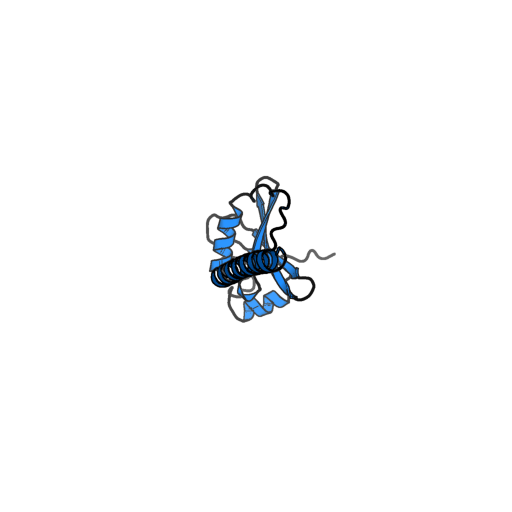O O . GLU A 1 98 ? -10.410 -3.671 13.813 1.00 61.50 98 GLU A O 1
ATOM 789 N N . PRO A 1 99 ? -11.520 -5.079 15.202 1.00 55.38 99 PRO A N 1
ATOM 790 C CA . PRO A 1 99 ? -12.670 -4.201 15.319 1.00 55.38 99 PRO A CA 1
ATOM 791 C C . PRO A 1 99 ? -12.141 -2.844 15.764 1.00 55.38 99 PRO A C 1
ATOM 793 O O . PRO A 1 99 ? -11.383 -2.761 16.729 1.00 55.38 99 PRO A O 1
ATOM 796 N N . ARG A 1 100 ? -12.458 -1.800 14.988 1.00 47.56 100 ARG A N 1
ATOM 797 C CA . ARG A 1 100 ? -12.039 -0.428 15.267 1.00 47.56 100 ARG A CA 1
ATOM 798 C C . ARG A 1 100 ? -12.445 -0.137 16.712 1.00 47.56 100 ARG A C 1
ATOM 800 O O . ARG A 1 100 ? -13.616 0.138 16.948 1.00 47.56 100 ARG A O 1
ATOM 807 N N . LYS A 1 101 ? -11.503 -0.207 17.662 1.00 49.88 101 LYS A N 1
ATOM 808 C CA . LYS A 1 101 ? -11.705 0.371 18.988 1.00 49.88 101 LYS A CA 1
ATOM 809 C C . LYS A 1 101 ? -12.081 1.823 18.721 1.00 49.88 101 LYS A C 1
ATOM 811 O O . LYS A 1 101 ? -11.382 2.515 17.973 1.00 49.88 101 LYS A O 1
ATOM 816 N N . GLU A 1 102 ? -13.256 2.223 19.191 1.00 44.03 102 GLU A N 1
ATOM 817 C CA . GLU A 1 102 ? -13.731 3.597 19.083 1.00 44.03 102 GLU A CA 1
ATOM 818 C C . GLU A 1 102 ? -12.611 4.545 19.513 1.00 44.03 102 GLU A C 1
ATOM 820 O O . GLU A 1 102 ? -11.845 4.237 20.424 1.00 44.03 102 GLU A O 1
ATOM 825 N N . LYS A 1 103 ? -12.458 5.644 18.769 1.00 44.25 103 LYS A N 1
ATOM 826 C CA . LYS A 1 103 ? -11.305 6.546 18.821 1.00 44.25 103 LYS A CA 1
ATOM 827 C C . LYS A 1 103 ? -10.993 6.989 20.257 1.00 44.25 103 LYS A C 1
ATOM 829 O O . LYS A 1 103 ? -11.492 8.016 20.704 1.00 44.25 103 LYS A O 1
ATOM 834 N N . GLN A 1 104 ? -10.076 6.304 20.928 1.00 42.44 104 GLN A N 1
ATOM 835 C CA . GLN A 1 104 ? -9.216 6.965 21.896 1.00 42.44 104 GLN A CA 1
ATOM 836 C C . GLN A 1 104 ? -8.133 7.653 21.071 1.00 42.44 104 GLN A C 1
ATOM 838 O O . GLN A 1 104 ? -7.272 7.008 20.475 1.00 42.44 104 GLN A O 1
ATOM 843 N N . VAL A 1 105 ? -8.270 8.968 20.910 1.00 39.97 105 VAL A N 1
ATOM 844 C CA . VAL A 1 105 ? -7.293 9.813 20.222 1.00 39.97 105 VAL A CA 1
ATOM 845 C C . VAL A 1 105 ? -6.021 9.821 21.067 1.00 39.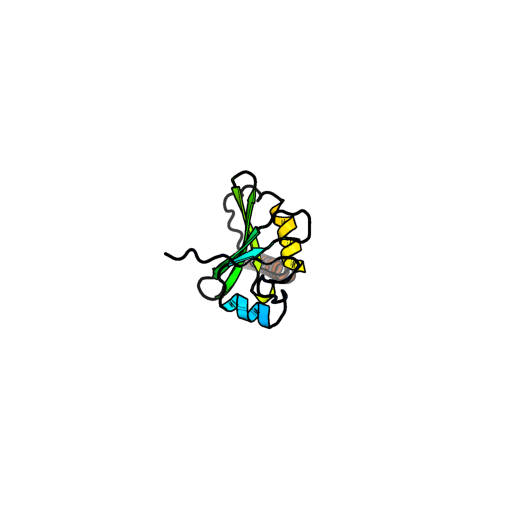97 105 VAL A C 1
ATOM 847 O O . VAL A 1 105 ? -5.882 10.619 21.986 1.00 39.97 105 VAL A O 1
ATOM 850 N N . THR A 1 106 ? -5.098 8.906 20.791 1.00 35.66 106 THR A N 1
ATOM 851 C CA . THR A 1 106 ? -3.746 8.964 21.344 1.00 35.66 106 THR A CA 1
ATOM 852 C C . THR A 1 106 ? -2.923 9.858 20.426 1.00 35.66 106 THR A C 1
ATOM 854 O O . THR A 1 106 ? -2.563 9.460 19.319 1.00 35.66 106 THR A O 1
ATOM 857 N N . TYR A 1 107 ? -2.655 11.091 20.860 1.00 45.03 107 TYR A N 1
ATOM 858 C CA . TYR A 1 107 ? -1.587 11.894 20.272 1.00 45.03 107 TYR A CA 1
ATOM 859 C C . TYR A 1 107 ? -0.280 11.111 20.445 1.00 45.03 107 TYR A C 1
ATOM 861 O O . TYR A 1 107 ? 0.208 10.963 21.563 1.00 45.03 107 TYR A O 1
ATOM 869 N N . THR A 1 108 ? 0.287 10.578 19.364 1.00 39.81 108 THR A N 1
ATOM 870 C CA . THR A 1 108 ? 1.651 10.042 19.385 1.00 39.81 108 THR A CA 1
ATOM 871 C C . THR A 1 108 ? 2.623 11.215 19.373 1.00 39.81 108 THR A C 1
ATOM 873 O O . THR A 1 108 ? 3.227 11.520 18.347 1.00 39.81 108 THR A O 1
ATOM 876 N N . ASN A 1 109 ? 2.766 11.896 20.509 1.00 50.91 109 ASN A N 1
ATOM 877 C CA . ASN A 1 109 ? 4.025 12.569 20.775 1.00 50.91 109 ASN A CA 1
ATOM 878 C C . ASN A 1 109 ? 5.006 11.450 21.113 1.00 50.91 109 ASN A C 1
ATOM 880 O O . ASN A 1 109 ? 4.907 10.831 22.171 1.00 50.91 109 ASN A O 1
ATOM 884 N N . SER A 1 110 ? 5.906 11.140 20.182 1.00 51.53 110 SER A N 1
ATOM 885 C CA . SER A 1 110 ? 7.112 10.366 20.468 1.00 51.53 110 SER A CA 1
ATOM 886 C C . SER A 1 110 ? 8.004 11.180 21.408 1.00 51.53 110 SER A C 1
ATOM 888 O O . SER A 1 110 ? 9.015 11.724 20.987 1.00 51.53 110 SER A O 1
ATOM 890 N N . VAL A 1 111 ? 7.587 11.291 22.667 1.00 50.88 111 VAL A N 1
ATOM 891 C CA . VAL A 1 111 ? 8.428 11.715 23.782 1.00 50.88 111 VAL A CA 1
ATOM 892 C C . VAL A 1 111 ? 9.301 10.508 24.092 1.00 50.88 111 VAL A C 1
ATOM 894 O O . VAL A 1 111 ? 8.790 9.424 24.388 1.00 50.88 111 VAL A O 1
ATOM 897 N N . THR A 1 112 ? 10.610 10.647 23.917 1.00 55.41 112 THR A N 1
ATOM 898 C CA . THR A 1 112 ? 11.561 9.585 24.267 1.00 55.41 112 THR A CA 1
ATOM 899 C C . THR A 1 112 ? 11.525 9.344 25.782 1.00 55.41 112 THR A C 1
ATOM 901 O O . THR A 1 112 ? 11.121 10.227 26.538 1.00 55.41 112 THR A O 1
ATOM 904 N N . SER A 1 113 ? 11.938 8.158 26.250 1.00 46.16 113 SER A N 1
ATOM 905 C CA . SER A 1 113 ? 11.997 7.839 27.694 1.00 46.16 113 SER A CA 1
ATOM 906 C C . SER A 1 113 ? 12.710 8.942 28.487 1.00 46.16 113 SER A C 1
ATOM 908 O O . SER A 1 113 ? 12.223 9.386 29.523 1.00 46.16 113 SER A O 1
ATOM 910 N N . ASP A 1 114 ? 13.787 9.477 27.911 1.00 49.53 114 ASP A N 1
ATOM 911 C CA . ASP A 1 114 ? 14.586 10.564 28.473 1.00 49.53 114 ASP A CA 1
ATOM 912 C C . ASP A 1 114 ? 13.801 11.868 28.666 1.00 49.53 114 ASP A C 1
ATOM 914 O O . ASP A 1 114 ? 14.081 12.643 29.579 1.00 49.53 114 ASP A O 1
ATOM 918 N N . GLU A 1 115 ? 12.850 12.165 27.784 1.00 58.84 115 GLU A N 1
ATOM 919 C CA . GLU A 1 115 ? 12.059 13.393 27.845 1.00 58.84 115 GLU A CA 1
ATOM 920 C C . GLU A 1 115 ? 10.914 13.255 28.862 1.00 58.84 115 GLU A C 1
ATOM 922 O O . GLU A 1 115 ? 10.611 14.211 29.581 1.00 58.84 115 GLU A O 1
ATOM 927 N N . LEU A 1 116 ? 10.369 12.043 29.029 1.00 60.88 116 LEU A N 1
ATOM 928 C CA . LEU A 1 116 ? 9.421 11.735 30.100 1.00 60.88 116 LEU A CA 1
ATOM 929 C C . LEU A 1 116 ? 10.092 11.830 31.480 1.00 60.88 116 LEU A C 1
ATOM 931 O O . LEU A 1 116 ? 9.538 12.445 32.390 1.00 60.88 116 LEU A O 1
ATOM 935 N N . GLU A 1 117 ? 11.304 11.287 31.616 1.00 64.12 117 GLU A N 1
ATOM 936 C CA . GLU A 1 117 ? 12.085 11.352 32.857 1.00 64.12 117 GLU A CA 1
ATOM 937 C C . GLU A 1 117 ? 12.458 12.794 33.221 1.00 64.12 117 GLU A C 1
ATOM 939 O O . GLU A 1 117 ? 12.297 13.209 34.372 1.00 64.12 117 GLU A O 1
ATOM 944 N N . ARG A 1 118 ? 12.872 13.609 32.240 1.00 72.00 118 ARG A N 1
ATOM 945 C CA . ARG A 1 118 ? 13.154 15.040 32.464 1.00 72.00 118 ARG A CA 1
ATOM 946 C C . ARG A 1 118 ? 11.921 15.806 32.927 1.00 72.00 118 ARG A C 1
ATOM 948 O O . ARG A 1 118 ? 12.023 16.624 33.842 1.00 72.00 118 ARG A O 1
ATOM 955 N N . LEU A 1 119 ? 10.765 15.559 32.310 1.00 68.38 119 LEU A N 1
ATOM 956 C CA . LEU A 1 119 ? 9.521 16.230 32.688 1.00 68.38 119 LEU A CA 1
ATOM 957 C C . LEU A 1 119 ? 9.049 15.799 34.078 1.00 68.38 119 LEU A C 1
ATOM 959 O O . LEU A 1 119 ? 8.657 16.651 34.873 1.00 68.38 119 LEU A O 1
ATOM 963 N N . GLN A 1 120 ? 9.156 14.512 34.409 1.00 66.50 120 GLN A N 1
ATOM 964 C CA . GLN A 1 120 ? 8.847 14.018 35.751 1.00 66.50 120 GLN A CA 1
ATOM 965 C C . GLN A 1 120 ? 9.763 14.637 36.812 1.00 66.50 120 GLN A C 1
ATOM 967 O O . GLN A 1 120 ? 9.282 15.053 37.868 1.00 66.50 120 GLN A O 1
ATOM 972 N N . HIS A 1 121 ? 11.059 14.773 36.520 1.00 76.06 121 HIS A N 1
ATOM 973 C CA . HIS A 1 121 ? 11.992 15.438 37.426 1.00 76.06 121 HIS A CA 1
ATOM 974 C C . HIS A 1 121 ? 11.627 16.916 37.631 1.00 76.06 121 HIS A C 1
ATOM 976 O O . HIS A 1 121 ? 11.559 17.388 38.765 1.00 76.06 121 HIS A O 1
ATOM 982 N N . ARG A 1 122 ? 11.290 17.628 36.547 1.00 86.19 122 ARG A N 1
ATOM 983 C CA . ARG A 1 122 ? 10.889 19.043 36.583 1.00 86.19 122 ARG A CA 1
ATOM 984 C C . ARG A 1 122 ? 9.623 19.276 37.408 1.00 86.19 122 ARG A C 1
ATOM 986 O O . ARG A 1 122 ? 9.556 20.246 38.155 1.00 86.19 122 ARG A O 1
ATOM 993 N N . VAL A 1 123 ? 8.626 18.398 37.281 1.00 85.31 123 VAL A N 1
ATOM 994 C CA . VAL A 1 123 ? 7.392 18.473 38.081 1.00 85.31 123 VAL A CA 1
ATOM 995 C C . VAL A 1 123 ? 7.712 18.309 39.565 1.00 85.31 123 VAL A C 1
ATOM 997 O O . VAL A 1 123 ? 7.266 19.116 40.376 1.00 85.31 123 VAL A O 1
ATOM 1000 N N . LYS A 1 124 ? 8.557 17.335 39.912 1.00 83.81 124 LYS A N 1
ATOM 1001 C CA . LYS A 1 124 ? 8.946 17.083 41.302 1.00 83.81 124 LYS A CA 1
ATOM 1002 C C . LYS A 1 124 ? 9.730 18.246 41.918 1.00 83.81 124 LYS A C 1
ATOM 1004 O O . LYS A 1 124 ? 9.497 18.598 43.071 1.00 83.81 124 LYS A O 1
ATOM 1009 N N . GLU A 1 125 ? 10.620 18.877 41.154 1.00 81.94 125 GLU A N 1
ATOM 1010 C CA . GLU A 1 125 ? 11.330 20.088 41.593 1.00 81.94 125 GLU A CA 1
ATOM 1011 C C . GLU A 1 125 ? 10.368 21.250 41.877 1.00 81.94 125 GLU A C 1
ATOM 1013 O O . GLU A 1 125 ? 10.510 21.939 42.888 1.00 81.94 125 GLU A O 1
ATOM 1018 N N . LEU A 1 126 ? 9.373 21.460 41.011 1.00 82.25 126 LEU A N 1
ATOM 1019 C CA . LEU A 1 126 ? 8.385 22.528 41.181 1.00 82.25 126 LEU A CA 1
ATOM 1020 C C . LEU A 1 126 ? 7.488 22.303 42.404 1.00 82.25 126 LEU A C 1
ATOM 1022 O O . LEU A 1 126 ? 7.183 23.256 43.120 1.00 82.25 126 LEU A O 1
ATOM 1026 N N . GLU A 1 127 ? 7.101 21.057 42.683 1.00 78.62 127 GLU A N 1
ATOM 1027 C CA . GLU A 1 127 ? 6.335 20.713 43.887 1.00 78.62 127 GLU A CA 1
ATOM 1028 C C . GLU A 1 127 ? 7.113 21.037 45.165 1.00 78.62 127 GLU A C 1
ATOM 1030 O O . GLU A 1 127 ? 6.559 21.633 46.089 1.00 78.62 127 GLU A O 1
ATOM 1035 N N . VAL A 1 128 ? 8.410 20.710 45.203 1.00 80.62 128 VAL A N 1
ATOM 1036 C CA . VAL A 1 128 ? 9.279 21.037 46.343 1.00 80.62 128 VAL A CA 1
ATOM 1037 C C . VAL A 1 128 ? 9.381 22.551 46.527 1.00 80.62 128 VAL A C 1
ATOM 1039 O O . VAL A 1 128 ? 9.215 23.039 47.645 1.00 80.62 128 VAL A O 1
ATOM 1042 N N . GLN A 1 129 ? 9.556 23.310 45.442 1.00 74.69 129 GLN A N 1
ATOM 1043 C CA . GLN A 1 129 ? 9.618 24.774 45.501 1.00 74.69 129 GLN A CA 1
ATOM 1044 C C . GLN A 1 129 ? 8.315 25.402 46.008 1.00 74.69 129 GLN A C 1
ATOM 1046 O O . GLN A 1 129 ? 8.364 26.342 46.800 1.00 74.69 129 GLN A O 1
ATOM 1051 N N . LEU A 1 130 ? 7.153 24.882 45.604 1.00 77.94 130 LEU A N 1
ATOM 1052 C CA . LEU A 1 130 ? 5.857 25.359 46.098 1.00 77.94 130 LEU A CA 1
ATOM 1053 C C . LEU A 1 130 ? 5.663 25.051 47.589 1.00 77.94 130 LEU A C 1
ATOM 1055 O O . LEU A 1 130 ? 5.118 25.874 48.326 1.00 77.94 130 LEU A O 1
ATOM 1059 N N . LEU A 1 131 ? 6.157 23.904 48.056 1.00 74.00 131 LEU A N 1
ATOM 1060 C CA . LEU A 1 131 ? 6.073 23.500 49.460 1.00 74.00 131 LEU A CA 1
ATOM 1061 C C . LEU A 1 131 ? 7.015 24.329 50.349 1.00 74.00 131 LEU A C 1
ATOM 1063 O O . LEU A 1 131 ? 6.653 24.712 51.463 1.00 74.00 131 LEU A O 1
ATOM 1067 N N . GLU A 1 132 ? 8.203 24.664 49.847 1.00 76.88 132 GLU A N 1
ATOM 1068 C CA . GLU A 1 132 ? 9.134 25.588 50.502 1.00 76.88 132 GLU A CA 1
ATOM 1069 C C . GLU A 1 132 ? 8.628 27.034 50.492 1.00 76.88 132 GLU A C 1
ATOM 1071 O O . GLU A 1 132 ? 8.733 27.728 51.505 1.00 76.88 132 GLU A O 1
ATOM 1076 N N . ALA A 1 133 ? 8.044 27.490 49.380 1.00 72.50 133 ALA A N 1
ATOM 1077 C CA . ALA A 1 133 ? 7.444 28.818 49.276 1.00 72.50 133 ALA A CA 1
ATOM 1078 C C . ALA A 1 133 ? 6.248 28.974 50.230 1.00 72.50 133 ALA A C 1
ATOM 1080 O O . ALA A 1 133 ? 6.125 30.005 50.888 1.00 72.50 133 ALA A O 1
ATOM 1081 N N . SER A 1 134 ? 5.427 27.929 50.380 1.00 65.88 134 SER A N 1
ATOM 1082 C CA . SER A 1 134 ? 4.313 27.898 51.334 1.00 65.88 134 SER A CA 1
ATOM 1083 C C . SER A 1 134 ? 4.789 27.929 52.793 1.00 65.88 134 SER A C 1
ATOM 1085 O O . SER A 1 134 ? 4.228 28.665 53.602 1.00 65.88 134 SER A O 1
ATOM 1087 N N . LYS A 1 135 ? 5.879 27.222 53.128 1.00 67.00 135 LYS A N 1
ATOM 1088 C CA . LYS A 1 135 ? 6.504 27.289 54.464 1.00 67.00 135 LYS A CA 1
ATOM 1089 C C . LYS A 1 135 ? 7.121 28.655 54.777 1.00 67.00 135 LYS A C 1
ATOM 1091 O O . LYS A 1 135 ? 7.164 29.039 55.937 1.00 67.00 135 LYS A O 1
ATOM 1096 N N . LYS A 1 136 ? 7.585 29.397 53.766 1.00 60.91 136 LYS A N 1
ATOM 1097 C CA . LYS A 1 136 ? 8.117 30.764 53.929 1.00 60.91 136 LYS A CA 1
ATOM 1098 C C . LYS A 1 136 ? 7.028 31.839 54.058 1.00 60.91 136 LYS A C 1
ATOM 1100 O O . LYS A 1 136 ? 7.355 32.966 54.414 1.00 60.91 136 LYS A O 1
ATOM 1105 N N . GLN A 1 137 ? 5.766 31.512 53.770 1.00 59.19 137 GLN A N 1
ATOM 1106 C CA . GLN A 1 137 ? 4.625 32.437 53.841 1.00 59.19 137 GLN A CA 1
ATOM 1107 C C . GLN A 1 137 ? 3.746 32.272 55.088 1.00 59.19 137 GLN A C 1
ATOM 1109 O O . GLN A 1 137 ? 2.804 33.044 55.248 1.00 59.19 137 GLN A O 1
ATOM 1114 N N . ASN A 1 138 ? 4.056 31.327 55.980 1.00 50.94 138 ASN A N 1
ATOM 1115 C CA . ASN A 1 138 ? 3.350 31.163 57.250 1.00 50.94 138 ASN A CA 1
ATOM 1116 C C . ASN A 1 138 ? 4.341 31.398 58.413 1.00 50.94 138 ASN A C 1
ATOM 1118 O O . ASN A 1 138 ? 5.172 30.518 58.646 1.00 50.94 138 A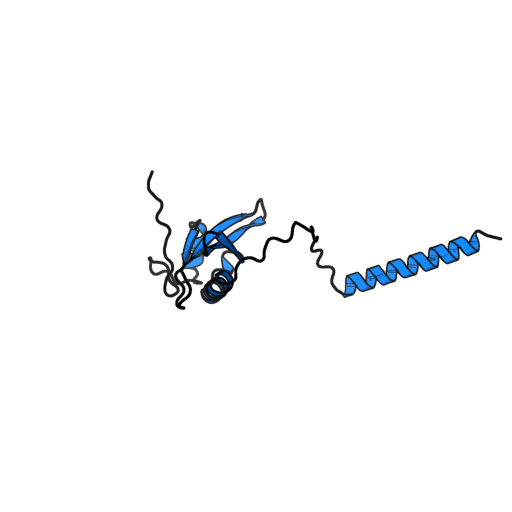SN A O 1
ATOM 1122 N N . PRO A 1 139 ? 4.338 32.583 59.059 1.00 54.22 139 PRO A N 1
ATOM 1123 C CA . PRO A 1 139 ? 5.181 32.869 60.222 1.00 54.22 139 PRO A CA 1
ATOM 1124 C C . PRO A 1 139 ? 4.798 32.043 61.457 1.00 54.22 139 PRO A C 1
ATOM 1126 O O . PRO A 1 139 ? 3.604 31.686 61.597 1.00 54.22 139 PRO A O 1
#

Radius of gyration: 24.73 Å; chains: 1; bounding box: 32×52×81 Å

Organism: NCBI:txid945769